Protein AF-A0A3C1WTG8-F1 (afdb_monomer_lite)

pLDDT: mean 97.35, std 3.49, range [75.62, 98.75]

Secondary structure (DSSP, 8-state):
---HHHHHHHHHHHTTS-SS-EEEE---TTS---HHHHHHHHHHHHHHHHTT-EEEE---

Radius of gyration: 12.98 Å; chains: 1; bounding box: 29×18×36 Å

Foldseek 3Di:
DDDPVVVVVVVCCVVVVDVFDEFEDEAAPPDDDDPVSVVVVCVRVVVCVVGVHYYYYHYD

Sequence (60 aa):
MKNFIEEEIDKDLASGRYDHVVTRFPPEPNGFLHIGHAKSILLNYGLAEEYHGEFHMRFD

Structure (mmCIF, N/CA/C/O backbone):
data_AF-A0A3C1WTG8-F1
#
_entry.id   AF-A0A3C1WTG8-F1
#
loop_
_atom_site.group_PDB
_atom_site.id
_atom_site.type_symbol
_atom_site.label_atom_id
_atom_site.label_alt_id
_atom_site.label_comp_id
_atom_site.label_asym_id
_atom_site.label_entity_id
_atom_site.label_seq_id
_atom_site.pdbx_PDB_ins_code
_atom_site.Cartn_x
_atom_site.Cartn_y
_atom_site.Cartn_z
_atom_site.occupancy
_atom_site.B_iso_or_equiv
_atom_site.auth_seq_id
_atom_site.auth_comp_id
_atom_site.auth_asym_id
_atom_site.auth_atom_id
_atom_site.pdbx_PDB_model_num
ATOM 1 N N . MET A 1 1 ? 8.366 5.366 15.341 1.00 75.62 1 MET A N 1
ATOM 2 C CA . MET A 1 1 ? 7.548 6.587 15.194 1.00 75.62 1 MET A CA 1
ATOM 3 C C . MET A 1 1 ? 6.640 6.309 14.022 1.00 75.62 1 MET A C 1
ATOM 5 O O . MET A 1 1 ? 7.183 6.028 12.961 1.00 75.62 1 MET A O 1
ATOM 9 N N . LYS A 1 2 ? 5.325 6.265 14.249 1.00 83.62 2 LYS A N 1
ATOM 10 C CA . LYS A 1 2 ? 4.361 6.002 13.180 1.00 83.62 2 LYS A CA 1
ATOM 11 C C . LYS A 1 2 ? 4.375 7.160 12.182 1.00 83.62 2 LYS A C 1
ATOM 13 O O . LYS A 1 2 ? 4.599 8.306 12.574 1.00 83.62 2 LYS A O 1
ATOM 18 N N . ASN A 1 3 ? 4.224 6.856 10.901 1.00 93.44 3 ASN A N 1
ATOM 19 C CA . ASN A 1 3 ? 4.052 7.858 9.856 1.00 93.44 3 ASN A CA 1
ATOM 20 C C . ASN A 1 3 ? 2.568 8.249 9.719 1.00 93.44 3 ASN A C 1
ATOM 22 O O . ASN A 1 3 ? 1.688 7.558 10.224 1.00 93.44 3 ASN A O 1
ATOM 26 N N . PHE A 1 4 ? 2.275 9.343 9.012 1.00 97.44 4 PHE A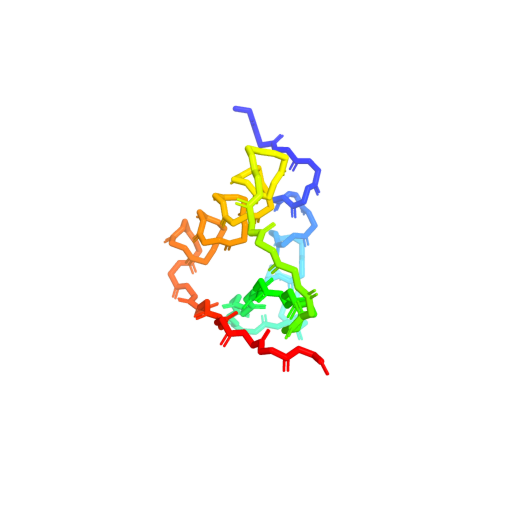 N 1
ATOM 27 C CA . PHE A 1 4 ? 0.905 9.866 8.918 1.00 97.44 4 PHE A CA 1
ATOM 28 C C . PHE A 1 4 ? -0.104 8.873 8.304 1.00 97.44 4 PHE A C 1
ATOM 30 O O . PHE A 1 4 ? -1.285 8.957 8.610 1.00 97.44 4 PHE A O 1
ATOM 37 N N . ILE A 1 5 ? 0.327 7.931 7.453 1.00 97.81 5 ILE A N 1
ATOM 38 C CA . ILE A 1 5 ? -0.561 6.915 6.861 1.00 97.81 5 ILE A CA 1
ATOM 39 C C . ILE A 1 5 ? -0.995 5.911 7.930 1.00 97.81 5 ILE A C 1
ATOM 41 O O . ILE A 1 5 ? -2.169 5.568 8.003 1.00 97.81 5 ILE A O 1
ATOM 45 N N . GLU A 1 6 ? -0.062 5.474 8.778 1.00 98.06 6 GLU A N 1
ATOM 46 C CA . GLU A 1 6 ? -0.355 4.586 9.908 1.00 98.06 6 GLU A CA 1
ATOM 47 C C . GLU A 1 6 ? -1.316 5.254 10.901 1.00 98.06 6 GLU A C 1
ATOM 49 O O . GLU A 1 6 ? -2.256 4.622 11.370 1.00 98.06 6 GLU A O 1
ATOM 54 N N . GLU A 1 7 ? -1.130 6.550 11.174 1.00 98.25 7 GLU A N 1
ATOM 55 C CA . GLU A 1 7 ? -2.032 7.310 12.050 1.00 98.25 7 GLU A CA 1
ATOM 56 C C . GLU A 1 7 ? -3.462 7.394 11.498 1.00 98.25 7 GLU A C 1
ATOM 58 O O . GLU A 1 7 ? -4.420 7.331 12.268 1.00 98.25 7 GLU A O 1
ATOM 63 N N . GLU A 1 8 ? -3.633 7.538 10.181 1.00 98.44 8 GLU A N 1
ATOM 64 C CA . GLU A 1 8 ? -4.963 7.534 9.561 1.00 98.44 8 GLU A CA 1
ATOM 65 C C . GLU A 1 8 ? -5.592 6.133 9.553 1.00 98.44 8 GLU A C 1
ATOM 67 O O . GLU A 1 8 ? -6.783 6.005 9.837 1.00 98.44 8 GLU A O 1
ATOM 72 N N . ILE A 1 9 ? -4.801 5.080 9.312 1.00 98.19 9 ILE A N 1
ATOM 73 C CA . ILE A 1 9 ? -5.274 3.689 9.405 1.00 98.19 9 ILE A CA 1
ATOM 74 C C . ILE A 1 9 ? -5.759 3.386 10.830 1.00 98.19 9 ILE A C 1
ATOM 76 O O . ILE A 1 9 ? -6.871 2.888 10.999 1.00 98.19 9 ILE A O 1
ATOM 80 N N . ASP A 1 10 ? -4.972 3.735 11.853 1.00 98.12 10 ASP A N 1
ATOM 81 C CA . ASP A 1 10 ? -5.339 3.536 13.260 1.00 98.12 10 ASP A CA 1
ATOM 82 C C . ASP A 1 10 ? -6.669 4.222 13.602 1.00 98.12 10 ASP A C 1
ATOM 84 O O . ASP A 1 10 ? -7.519 3.636 14.275 1.00 98.12 10 ASP A O 1
ATOM 88 N N . LYS A 1 11 ? -6.868 5.465 13.139 1.00 98.38 11 LYS A N 1
ATOM 89 C CA . LYS A 1 11 ? -8.112 6.219 13.362 1.00 98.38 11 LYS A CA 1
ATOM 90 C C . LYS A 1 11 ? -9.305 5.539 12.699 1.00 98.38 11 LYS A C 1
ATOM 92 O O . LYS A 1 11 ? -10.349 5.387 13.337 1.00 98.38 11 LYS A O 1
ATOM 97 N N . ASP A 1 12 ? -9.160 5.124 11.444 1.00 98.62 12 ASP A N 1
ATOM 98 C CA . ASP A 1 12 ? -10.234 4.472 10.699 1.00 98.62 12 ASP A CA 1
ATOM 99 C C . ASP A 1 12 ? -10.617 3.123 11.343 1.00 98.62 12 ASP A C 1
ATOM 101 O O . ASP A 1 12 ? -11.809 2.876 11.548 1.00 98.62 12 ASP A O 1
ATOM 105 N N . LEU A 1 13 ? -9.640 2.307 11.761 1.00 98.38 13 LEU A N 1
ATOM 106 C CA . LEU A 1 13 ? -9.885 1.042 12.470 1.00 98.38 13 LEU A CA 1
ATOM 107 C C . LEU A 1 13 ? -10.515 1.265 13.853 1.00 98.38 13 LEU A C 1
ATOM 109 O O . LEU A 1 13 ? -11.499 0.614 14.199 1.00 98.38 13 LEU A O 1
ATOM 113 N N . ALA A 1 14 ? -10.006 2.219 14.639 1.00 98.31 14 ALA A N 1
ATOM 114 C CA . ALA A 1 14 ? -10.542 2.526 15.967 1.00 98.31 14 ALA A CA 1
ATOM 115 C C . ALA A 1 14 ? -11.978 3.072 15.914 1.00 98.31 14 ALA A C 1
ATOM 117 O O . ALA A 1 14 ? -12.771 2.828 16.824 1.00 98.31 14 ALA A O 1
ATOM 118 N N . SER A 1 15 ? -12.323 3.800 14.848 1.00 98.44 15 SER A N 1
ATOM 119 C CA . SER A 1 15 ? -13.687 4.287 14.614 1.00 98.44 15 SER A CA 1
ATOM 120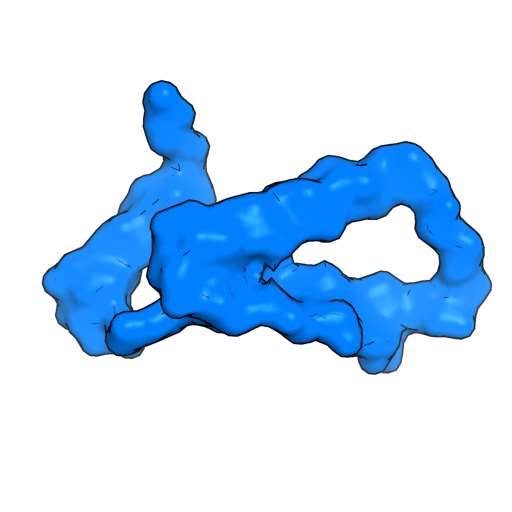 C C . SER A 1 15 ? -14.646 3.209 14.094 1.00 98.44 15 SER A C 1
ATOM 122 O O . SER A 1 15 ? -15.852 3.448 14.037 1.00 98.44 15 SER A O 1
ATOM 124 N N . GLY A 1 16 ? -14.132 2.036 13.706 1.00 98.12 16 GLY A N 1
ATOM 125 C CA . GLY A 1 16 ? -14.907 0.973 13.067 1.00 98.12 16 GLY A CA 1
ATOM 126 C C . GLY A 1 16 ? -15.359 1.313 11.644 1.00 98.12 16 GLY A C 1
ATOM 127 O O . GLY A 1 16 ? -16.289 0.688 11.138 1.00 98.12 16 GLY A O 1
ATOM 128 N N . ARG A 1 17 ? -14.738 2.308 10.993 1.00 98.12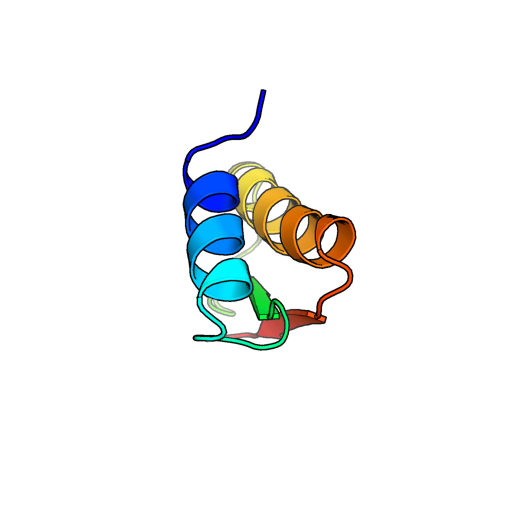 17 ARG A N 1
ATOM 129 C CA . ARG A 1 17 ? -15.033 2.663 9.596 1.00 98.12 17 ARG A CA 1
ATOM 130 C C . ARG A 1 17 ? -14.691 1.516 8.648 1.00 98.12 17 ARG A C 1
ATOM 132 O O . ARG A 1 17 ? -15.427 1.270 7.696 1.00 98.12 17 ARG A O 1
ATOM 139 N N . TYR A 1 18 ? -13.580 0.845 8.930 1.00 98.38 18 TYR A N 1
ATOM 140 C CA . TYR A 1 18 ? -13.166 -0.399 8.298 1.00 98.38 18 TYR A CA 1
ATOM 141 C C . TYR A 1 18 ? -12.825 -1.413 9.389 1.00 98.38 18 TYR A C 1
ATOM 143 O O . TYR A 1 18 ? -12.452 -1.039 10.500 1.00 98.38 18 TYR A O 1
ATOM 151 N N . ASP A 1 19 ? -12.964 -2.691 9.067 1.00 97.62 19 ASP A N 1
ATOM 152 C CA . ASP A 1 19 ? -12.690 -3.823 9.954 1.00 97.62 19 ASP A CA 1
ATOM 153 C C . ASP A 1 19 ? -11.314 -4.464 9.703 1.00 97.62 19 ASP A C 1
ATOM 155 O O . ASP A 1 19 ? -10.785 -5.134 10.587 1.00 97.62 19 ASP A O 1
ATOM 159 N N . HIS A 1 20 ? -10.711 -4.233 8.534 1.00 97.94 20 HIS A N 1
ATOM 160 C CA . HIS A 1 20 ? -9.364 -4.685 8.184 1.00 97.94 20 HIS A CA 1
ATOM 161 C C . HIS A 1 20 ? -8.707 -3.765 7.144 1.00 97.94 20 HIS A C 1
ATOM 163 O O . HIS A 1 20 ? -9.358 -2.940 6.499 1.00 97.94 20 HIS A O 1
ATOM 169 N N . VAL A 1 21 ? -7.389 -3.904 6.986 1.00 98.62 21 VAL A N 1
ATOM 170 C CA . VAL A 1 21 ? -6.596 -3.139 6.016 1.00 98.62 21 VAL A CA 1
ATOM 171 C C . VAL A 1 21 ? -6.481 -3.915 4.708 1.00 98.62 21 VAL A C 1
ATOM 173 O O . VAL A 1 21 ? -6.096 -5.080 4.701 1.00 98.62 21 VAL A O 1
ATOM 176 N N . VAL A 1 22 ? -6.755 -3.249 3.586 1.00 98.62 22 VAL A N 1
ATOM 177 C CA . VAL A 1 22 ? -6.495 -3.779 2.241 1.00 98.62 22 VAL A CA 1
ATOM 178 C C . VAL A 1 22 ? -5.730 -2.732 1.442 1.00 98.62 22 VAL A C 1
ATOM 180 O O . VAL A 1 22 ? -6.241 -1.644 1.168 1.00 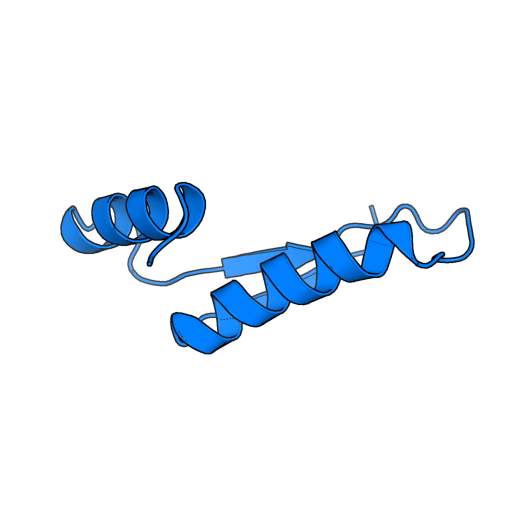98.62 22 VAL A O 1
ATOM 183 N N . THR A 1 23 ? -4.499 -3.046 1.052 1.00 98.75 23 THR A N 1
ATOM 184 C CA . THR A 1 23 ? -3.652 -2.170 0.234 1.00 98.75 23 THR A CA 1
ATOM 185 C C . THR A 1 23 ? -3.450 -2.751 -1.162 1.00 98.75 23 THR A C 1
ATOM 187 O O . THR A 1 23 ? -3.826 -3.886 -1.466 1.00 98.75 23 THR A O 1
ATOM 190 N N . ARG A 1 24 ? -2.872 -1.955 -2.068 1.00 98.62 24 ARG A N 1
ATOM 191 C CA . ARG A 1 24 ? -2.573 -2.423 -3.424 1.00 98.62 24 ARG A CA 1
ATOM 192 C C . ARG A 1 24 ? -1.361 -1.726 -4.022 1.00 98.62 24 ARG A C 1
ATOM 194 O O . ARG A 1 24 ? -1.149 -0.541 -3.777 1.00 98.62 24 ARG A O 1
ATOM 201 N N . PHE A 1 25 ? -0.632 -2.427 -4.880 1.00 98.62 25 PHE A N 1
ATOM 202 C CA . PHE A 1 25 ? 0.328 -1.824 -5.801 1.00 98.62 25 PHE A CA 1
ATOM 203 C C . PHE A 1 25 ? -0.213 -1.957 -7.234 1.00 98.62 25 PHE A C 1
ATOM 205 O O . PHE A 1 25 ? -0.263 -3.086 -7.733 1.00 98.62 25 PHE A O 1
ATOM 212 N N . PRO A 1 26 ? -0.659 -0.845 -7.863 1.00 98.44 26 PRO A N 1
ATOM 213 C CA . PRO A 1 26 ? -1.306 -0.882 -9.167 1.00 98.44 26 PRO A CA 1
ATOM 214 C C . PRO A 1 26 ? -0.438 -0.329 -10.322 1.00 98.44 26 PRO A C 1
ATOM 216 O O . PRO A 1 26 ? -0.674 0.798 -10.756 1.00 98.44 26 PRO A O 1
ATOM 219 N N . PRO A 1 27 ? 0.618 -1.021 -10.795 1.00 98.06 27 PRO A N 1
ATOM 220 C CA . PRO A 1 27 ? 1.400 -0.532 -11.928 1.00 98.06 27 PRO A CA 1
ATOM 221 C C . PRO A 1 27 ? 0.631 -0.677 -13.248 1.00 98.06 27 PRO A C 1
ATOM 223 O O . PRO A 1 27 ? -0.028 -1.692 -13.478 1.00 98.06 27 PRO A O 1
ATOM 226 N N . GLU A 1 28 ? 0.804 0.285 -14.155 1.00 98.19 28 GLU A N 1
ATOM 227 C CA . GLU A 1 28 ? 0.396 0.112 -15.552 1.00 98.19 28 GLU A CA 1
ATOM 228 C C . GLU A 1 28 ? 1.280 -0.971 -16.216 1.00 98.19 28 GLU A C 1
ATOM 230 O O . GLU A 1 28 ? 2.509 -0.947 -16.067 1.00 98.19 28 GLU A O 1
ATOM 235 N N . PRO A 1 29 ? 0.713 -1.928 -16.976 1.00 96.81 29 PRO A N 1
ATOM 236 C CA . PRO A 1 29 ? 1.447 -3.025 -17.606 1.00 96.81 29 PRO A CA 1
ATOM 237 C C . PRO A 1 29 ? 2.136 -2.587 -18.912 1.00 96.81 29 PRO A C 1
ATOM 239 O O . PRO A 1 29 ? 2.158 -3.324 -19.896 1.00 96.81 29 PRO A O 1
ATOM 242 N N . ASN A 1 30 ? 2.682 -1.372 -18.947 1.00 97.50 30 ASN A N 1
ATOM 243 C CA . ASN A 1 30 ? 3.267 -0.752 -20.138 1.00 97.50 30 ASN A CA 1
ATOM 244 C C . ASN A 1 30 ? 4.759 -0.397 -19.984 1.00 97.50 30 ASN A C 1
ATOM 246 O O . ASN A 1 30 ? 5.358 0.148 -20.912 1.00 97.50 30 ASN A O 1
ATOM 250 N N . GLY A 1 31 ? 5.381 -0.734 -18.850 1.00 96.62 31 GLY A N 1
ATOM 251 C CA . GLY A 1 31 ? 6.785 -0.437 -18.584 1.00 96.62 31 GLY A CA 1
ATOM 252 C C . GLY A 1 31 ? 7.420 -1.347 -17.535 1.00 96.62 31 GLY A C 1
ATOM 253 O O . GLY A 1 31 ? 6.744 -2.055 -16.791 1.00 96.62 31 GLY A O 1
ATOM 254 N N . PHE A 1 32 ? 8.754 -1.329 -17.474 1.00 97.94 32 PHE A N 1
ATOM 255 C CA . PHE A 1 32 ? 9.500 -2.051 -16.445 1.00 97.94 32 PHE A CA 1
ATOM 256 C C . PHE A 1 32 ? 9.546 -1.264 -15.138 1.00 97.94 32 PHE A C 1
ATOM 258 O O . PHE A 1 32 ? 9.770 -0.051 -15.116 1.00 97.94 32 PHE A O 1
ATOM 265 N N . LEU A 1 33 ? 9.425 -1.983 -14.025 1.00 97.94 33 LEU A N 1
ATOM 266 C CA . LEU A 1 33 ? 9.603 -1.400 -12.705 1.00 97.94 33 LEU A CA 1
ATOM 267 C C . LEU A 1 33 ? 11.073 -1.015 -12.481 1.00 97.94 33 LEU A C 1
ATOM 269 O O . LEU A 1 33 ? 11.974 -1.839 -12.599 1.00 97.94 33 LEU A O 1
ATOM 273 N N . HIS A 1 34 ? 11.315 0.237 -12.099 1.00 97.88 34 HIS A N 1
ATOM 274 C CA . HIS A 1 34 ? 12.598 0.716 -11.572 1.00 97.88 34 HIS A CA 1
ATOM 275 C C . HIS A 1 34 ? 12.577 0.924 -10.045 1.00 97.88 34 HIS A C 1
ATOM 277 O O . HIS A 1 34 ? 11.516 0.884 -9.420 1.00 97.88 34 HIS A O 1
ATOM 283 N N . ILE A 1 35 ? 13.725 1.283 -9.451 1.00 98.06 35 ILE A N 1
ATOM 284 C CA . ILE A 1 35 ? 13.910 1.460 -7.994 1.00 98.06 35 ILE A CA 1
ATOM 285 C C . ILE A 1 35 ? 12.896 2.404 -7.325 1.00 98.06 35 ILE A C 1
ATOM 287 O O . ILE A 1 35 ? 12.486 2.159 -6.196 1.00 98.06 35 ILE A O 1
ATOM 291 N N . GLY A 1 36 ? 12.413 3.436 -8.026 1.00 96.69 36 GLY A N 1
ATOM 292 C CA . GLY A 1 36 ? 11.340 4.303 -7.521 1.00 96.69 36 GLY A CA 1
ATOM 293 C C . GLY A 1 36 ? 10.056 3.555 -7.119 1.00 96.69 36 GLY A C 1
ATOM 294 O O . GLY A 1 36 ? 9.418 3.931 -6.138 1.00 96.69 36 GLY A O 1
ATOM 295 N N . HIS A 1 37 ? 9.714 2.453 -7.797 1.00 98.38 37 HIS A N 1
ATOM 296 C CA . HIS A 1 37 ? 8.544 1.636 -7.456 1.00 98.38 37 HIS A CA 1
ATOM 297 C C . HIS A 1 37 ? 8.739 0.836 -6.171 1.00 98.38 37 HIS A C 1
ATOM 299 O O . HIS A 1 37 ? 7.759 0.563 -5.482 1.00 98.38 37 HIS A O 1
ATOM 305 N N . ALA A 1 38 ? 9.984 0.505 -5.809 1.00 97.88 38 ALA A N 1
ATOM 306 C CA . ALA A 1 38 ? 10.269 -0.272 -4.607 1.00 97.88 38 ALA A CA 1
ATOM 307 C C . ALA A 1 38 ? 9.704 0.412 -3.356 1.00 97.88 38 ALA A C 1
ATOM 309 O O . ALA A 1 38 ? 9.138 -0.260 -2.502 1.00 97.88 38 ALA A O 1
ATOM 310 N N . LYS A 1 39 ? 9.756 1.752 -3.283 1.00 97.00 39 LYS A N 1
ATOM 311 C CA . LYS A 1 39 ? 9.143 2.508 -2.181 1.00 97.00 39 LYS A CA 1
ATOM 312 C C . LYS A 1 39 ? 7.635 2.262 -2.085 1.00 97.00 39 LYS A C 1
ATOM 314 O O . LYS A 1 39 ? 7.131 2.053 -0.990 1.00 97.00 39 LYS A O 1
ATOM 319 N N . SER A 1 40 ? 6.921 2.295 -3.210 1.00 97.75 40 SER A N 1
ATOM 320 C CA . SER A 1 40 ? 5.467 2.086 -3.229 1.00 97.75 40 SER A CA 1
ATOM 321 C C . SER A 1 40 ? 5.097 0.640 -2.895 1.00 97.75 40 SER A C 1
ATOM 323 O O . SER A 1 40 ? 4.175 0.418 -2.113 1.00 97.75 40 SER A O 1
ATOM 325 N N . ILE A 1 41 ? 5.847 -0.331 -3.425 1.00 98.38 41 ILE A N 1
ATOM 326 C CA . ILE A 1 41 ? 5.650 -1.757 -3.138 1.00 98.38 41 ILE A CA 1
ATOM 327 C C . ILE A 1 41 ? 5.862 -2.028 -1.651 1.00 98.38 41 ILE A C 1
ATOM 329 O O . ILE A 1 41 ? 4.958 -2.533 -0.997 1.00 98.38 41 ILE A O 1
ATOM 333 N N . LEU A 1 42 ? 7.024 -1.644 -1.112 1.00 98.06 42 LEU A N 1
ATOM 334 C CA . LEU A 1 42 ? 7.377 -1.892 0.286 1.00 98.06 42 LEU A CA 1
ATOM 335 C C . LEU A 1 42 ? 6.433 -1.175 1.250 1.00 98.06 42 LEU A C 1
ATOM 337 O O . LEU A 1 42 ? 6.091 -1.743 2.277 1.00 98.06 42 LEU A O 1
ATOM 341 N N . LEU A 1 43 ? 5.977 0.035 0.913 1.00 97.94 43 LEU A N 1
ATOM 342 C CA . LEU A 1 43 ? 4.984 0.742 1.718 1.00 97.94 43 LEU A CA 1
ATOM 343 C C . LEU A 1 43 ? 3.646 -0.006 1.745 1.00 97.94 43 LEU A C 1
ATOM 345 O O . LEU A 1 43 ? 3.127 -0.272 2.820 1.00 97.94 43 LEU A O 1
ATOM 349 N N . ASN A 1 44 ? 3.078 -0.348 0.585 1.00 98.56 44 ASN A N 1
ATOM 350 C CA . ASN A 1 44 ? 1.758 -0.986 0.541 1.00 98.56 44 ASN A CA 1
ATOM 351 C C . ASN A 1 44 ? 1.789 -2.398 1.135 1.00 98.56 44 ASN A C 1
ATOM 353 O O . ASN A 1 44 ? 0.925 -2.733 1.941 1.00 98.56 44 ASN A O 1
ATOM 357 N N . TYR A 1 45 ? 2.788 -3.201 0.765 1.00 98.62 45 TYR A N 1
ATOM 358 C CA . TYR A 1 45 ? 2.970 -4.540 1.318 1.00 98.62 45 TYR A CA 1
ATOM 359 C C . TYR A 1 45 ? 3.262 -4.484 2.824 1.00 98.62 45 TYR A C 1
ATOM 361 O O . TYR A 1 45 ? 2.616 -5.190 3.588 1.00 98.62 45 TYR A O 1
ATOM 369 N N . GLY A 1 46 ? 4.162 -3.597 3.262 1.00 98.06 46 GLY A N 1
ATOM 370 C CA . GLY A 1 46 ? 4.511 -3.444 4.675 1.00 98.06 46 GLY A CA 1
ATOM 371 C C . GLY A 1 46 ? 3.326 -3.017 5.540 1.00 98.06 46 GLY A C 1
ATOM 372 O O . GLY A 1 46 ? 3.144 -3.570 6.616 1.00 98.06 46 GLY A O 1
ATOM 373 N N . LEU A 1 47 ? 2.470 -2.112 5.050 1.00 98.38 47 LEU A N 1
ATOM 374 C CA . LEU A 1 47 ? 1.233 -1.738 5.746 1.00 98.38 47 LEU A CA 1
ATOM 375 C C . LEU A 1 47 ? 0.239 -2.904 5.828 1.00 98.38 47 LEU A C 1
ATOM 377 O O . LEU A 1 47 ? -0.403 -3.086 6.855 1.00 98.38 47 LEU A O 1
ATOM 381 N N . ALA A 1 48 ? 0.097 -3.710 4.775 1.00 98.50 48 ALA A N 1
ATOM 382 C CA . ALA A 1 48 ? -0.745 -4.902 4.860 1.00 98.50 48 ALA A CA 1
ATOM 383 C C . ALA A 1 48 ? -0.180 -5.914 5.870 1.00 98.50 48 ALA A C 1
ATOM 385 O O . ALA A 1 48 ? -0.934 -6.460 6.667 1.00 98.50 48 ALA A O 1
ATOM 386 N N . GLU A 1 49 ? 1.138 -6.128 5.884 1.00 98.31 49 GLU A N 1
ATOM 387 C CA . GLU A 1 49 ? 1.791 -7.040 6.828 1.00 98.31 49 GLU A CA 1
ATOM 388 C C . GLU A 1 49 ? 1.640 -6.567 8.284 1.00 98.31 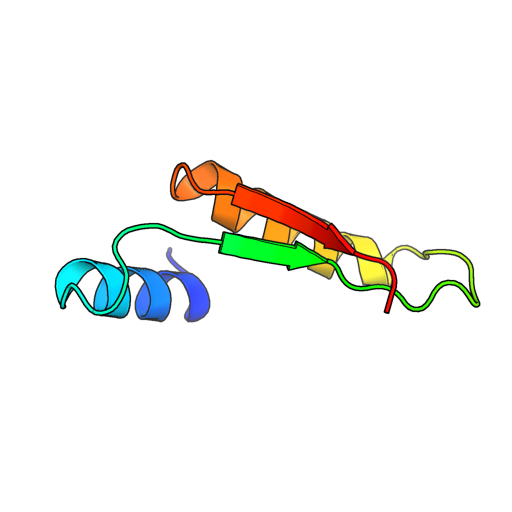49 GLU A C 1
ATOM 390 O O . GLU A 1 49 ? 1.221 -7.345 9.140 1.00 98.31 49 GLU A O 1
ATOM 395 N N . GLU A 1 50 ? 1.921 -5.289 8.557 1.00 97.94 50 GLU A N 1
ATOM 396 C CA . GLU A 1 50 ? 1.867 -4.694 9.899 1.00 97.94 50 GLU A CA 1
ATOM 397 C C . GLU A 1 50 ? 0.465 -4.751 10.516 1.00 97.94 50 GLU A C 1
ATOM 399 O O . GLU A 1 50 ? 0.322 -5.015 11.709 1.00 97.94 50 GLU A O 1
ATOM 404 N N . TYR A 1 51 ? -0.573 -4.544 9.704 1.00 98.00 51 TYR A N 1
ATOM 405 C CA . TYR A 1 51 ? -1.964 -4.530 10.158 1.00 98.00 51 TYR A CA 1
ATOM 406 C C . TYR A 1 51 ? -2.680 -5.872 9.948 1.00 98.00 51 TYR A C 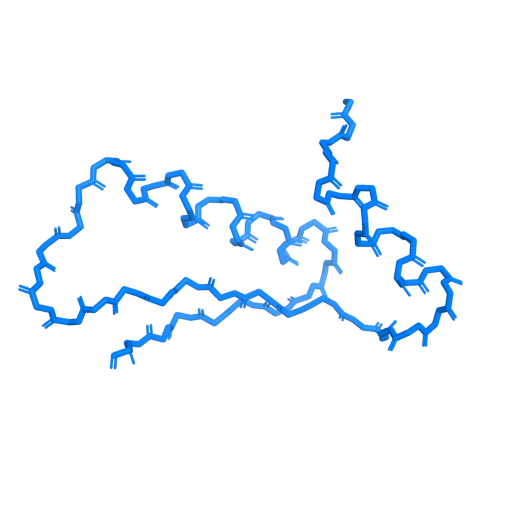1
ATOM 408 O O . TYR A 1 51 ? -3.902 -5.935 10.079 1.00 98.00 51 TYR A O 1
ATOM 416 N N . HIS A 1 52 ? -1.941 -6.942 9.625 1.00 98.19 52 HIS A N 1
ATOM 417 C CA . HIS A 1 52 ? -2.486 -8.277 9.343 1.00 98.19 52 HIS A CA 1
ATOM 418 C C . HIS A 1 52 ? -3.621 -8.267 8.301 1.00 98.19 52 HIS A C 1
ATOM 420 O O . HIS A 1 52 ? -4.610 -8.991 8.421 1.00 98.19 52 HIS A O 1
ATOM 426 N N . GLY A 1 53 ? -3.476 -7.403 7.301 1.00 98.25 53 GLY A N 1
ATOM 427 C CA . GLY A 1 53 ? -4.416 -7.183 6.217 1.00 98.25 53 GLY A CA 1
ATOM 428 C C . GLY A 1 53 ? -4.039 -7.902 4.922 1.00 98.25 53 GLY A C 1
ATOM 429 O O . GLY A 1 53 ? -3.234 -8.834 4.897 1.00 98.25 53 GLY A O 1
ATOM 430 N N . GLU A 1 54 ? -4.612 -7.428 3.818 1.00 98.69 54 GLU A N 1
ATOM 431 C CA . GLU A 1 54 ? -4.402 -7.978 2.478 1.00 98.69 54 GLU A CA 1
ATOM 432 C C . GLU A 1 54 ? -3.640 -7.000 1.575 1.00 98.69 54 GLU A C 1
ATOM 434 O O . GLU A 1 54 ? -3.827 -5.783 1.634 1.00 98.69 54 GLU A O 1
ATOM 439 N N . PHE A 1 55 ? -2.792 -7.539 0.697 1.00 98.75 55 PHE A N 1
ATOM 440 C CA . PHE A 1 55 ? -2.072 -6.777 -0.321 1.00 98.75 55 PHE A CA 1
ATOM 441 C C . PHE A 1 55 ? -2.388 -7.320 -1.713 1.00 98.75 55 PHE A C 1
ATOM 443 O O . PHE A 1 55 ? -2.126 -8.484 -2.018 1.00 98.75 55 PHE A O 1
ATOM 450 N N . HIS A 1 56 ? -2.891 -6.454 -2.591 1.00 98.69 56 HIS A N 1
ATOM 451 C CA . HIS A 1 56 ? -3.177 -6.802 -3.980 1.00 98.69 56 HIS A CA 1
ATOM 452 C C . HIS A 1 56 ? -2.130 -6.240 -4.947 1.00 98.69 56 HIS A C 1
ATOM 454 O O . HIS A 1 56 ? -1.924 -5.027 -5.030 1.00 98.69 56 HIS A O 1
ATOM 460 N N . MET A 1 57 ? -1.534 -7.109 -5.765 1.00 97.88 57 MET A N 1
ATOM 461 C CA . MET A 1 57 ? -0.840 -6.685 -6.981 1.00 97.88 57 MET A CA 1
ATOM 462 C C . MET A 1 57 ? -1.838 -6.667 -8.138 1.00 97.88 57 MET A C 1
ATOM 464 O O . MET A 1 57 ? -2.368 -7.710 -8.517 1.00 97.88 57 MET A O 1
ATOM 468 N N . ARG A 1 58 ? -2.115 -5.478 -8.678 1.00 98.44 58 ARG A N 1
ATOM 469 C CA . ARG A 1 58 ? -3.134 -5.278 -9.715 1.00 98.44 58 ARG A CA 1
ATOM 470 C C . ARG A 1 58 ? -2.506 -4.579 -10.909 1.00 98.44 58 ARG A C 1
ATOM 472 O O . ARG A 1 58 ? -1.881 -3.555 -10.726 1.00 98.44 58 ARG A O 1
ATOM 479 N N . PHE A 1 59 ? -2.667 -5.090 -12.118 1.00 97.56 59 PHE A N 1
ATOM 480 C CA . PHE A 1 59 ? -2.343 -4.286 -13.295 1.00 97.56 59 PHE A CA 1
ATOM 481 C C . PHE A 1 59 ? -3.532 -3.370 -13.587 1.00 97.56 59 PHE A C 1
ATOM 483 O O . PHE A 1 59 ? -4.655 -3.872 -13.682 1.00 97.56 59 PHE A O 1
ATOM 490 N N . ASP A 1 60 ? -3.285 -2.060 -13.645 1.00 94.25 60 ASP A N 1
ATOM 491 C CA . ASP A 1 60 ? -4.271 -1.057 -14.087 1.00 94.25 60 ASP A CA 1
ATOM 492 C C . ASP A 1 60 ? -4.224 -0.911 -15.613 1.00 94.25 60 ASP A C 1
ATOM 494 O O . ASP A 1 60 ? -5.311 -0.893 -16.234 1.00 94.25 60 ASP A O 1
#